Protein AF-A0A0Q9YGP8-F1 (afdb_monomer)

Secondary structure (DSSP, 8-state):
-HHHHHHH-TT-EEESS----TTEEEEEETTTTEEEEEEGGG--HHHHHHHHHHS------------------

Radius of gyration: 15.71 Å; Cα contacts (8 Å, |Δi|>4): 76; chains: 1; bounding box: 33×32×48 Å

Nearest PDB structures (foldseek):
  1yg0-assembly1_A  TM=3.958E-01  e=2.852E+00  Helicobacter pylori 26695
  1kz7-assembly1_A  TM=4.430E-01  e=6.710E+00  Mus musculus
  1kz7-assembly2_C  TM=4.384E-01  e=9.959E+00  Mus musculus

Solvent-accessible surface area (backbone atoms only — not comparable to full-atom values): 4680 Å² total; per-residue (Å²): 115,58,71,62,51,42,71,78,37,72,83,41,46,75,37,82,59,77,75,88,58,82,60,40,51,65,34,61,34,86,86,75,70,30,26,39,31,38,47,46,94,79,48,54,75,64,54,50,53,50,49,49,66,78,35,61,68,79,75,77,67,73,78,73,75,68,78,87,72,72,89,77,135

Mean predicted aligned error: 9.9 Å

Structure (mmCIF, N/CA/C/O backbone):
data_AF-A0A0Q9YGP8-F1
#
_entry.id   AF-A0A0Q9YGP8-F1
#
loop_
_atom_site.group_PDB
_atom_site.id
_atom_site.type_symbol
_atom_site.label_atom_id
_atom_site.label_alt_id
_atom_site.label_comp_id
_atom_site.label_asym_id
_atom_site.label_entity_id
_atom_site.label_seq_id
_atom_site.pdbx_PDB_ins_code
_atom_site.Cartn_x
_atom_site.Cartn_y
_atom_site.Cartn_z
_atom_site.occupancy
_atom_site.B_iso_or_equiv
_atom_site.auth_seq_id
_atom_site.auth_comp_id
_atom_site.auth_asym_id
_atom_site.auth_atom_id
_atom_site.pdbx_PDB_model_num
ATOM 1 N N . MET A 1 1 ? 10.570 -4.578 -2.677 1.00 71.38 1 MET A N 1
ATOM 2 C CA . MET A 1 1 ? 10.083 -3.986 -1.401 1.00 71.38 1 MET A CA 1
ATOM 3 C C . MET A 1 1 ? 8.652 -4.424 -1.087 1.00 71.38 1 MET A C 1
ATOM 5 O O . MET A 1 1 ? 8.331 -4.706 0.066 1.00 71.38 1 MET A O 1
ATOM 9 N N . ILE A 1 2 ? 7.831 -4.577 -2.125 1.00 75.31 2 ILE A N 1
ATOM 10 C CA . ILE A 1 2 ? 6.456 -5.091 -2.091 1.00 75.31 2 ILE A CA 1
ATOM 11 C C . ILE A 1 2 ? 6.260 -6.358 -1.254 1.00 75.31 2 ILE A C 1
ATOM 13 O O . ILE A 1 2 ? 5.271 -6.443 -0.540 1.00 75.31 2 ILE A O 1
ATOM 17 N N . LYS A 1 3 ? 7.199 -7.315 -1.255 1.00 80.19 3 LYS A N 1
ATOM 18 C CA . LYS A 1 3 ? 7.049 -8.569 -0.489 1.00 80.19 3 LYS A CA 1
ATOM 19 C C . LYS A 1 3 ? 6.816 -8.347 1.013 1.00 80.19 3 LYS A C 1
ATOM 21 O O . LYS A 1 3 ? 5.999 -9.045 1.598 1.00 80.19 3 LYS A O 1
ATOM 26 N N . LYS A 1 4 ? 7.486 -7.361 1.627 1.00 83.00 4 LYS A N 1
ATOM 27 C CA . LYS A 1 4 ? 7.264 -7.014 3.045 1.00 83.00 4 LYS A CA 1
ATOM 28 C C . LYS A 1 4 ? 5.923 -6.306 3.253 1.00 83.00 4 LYS A C 1
ATOM 30 O O . LYS A 1 4 ? 5.242 -6.573 4.232 1.00 83.00 4 LYS A O 1
ATOM 35 N N . LEU A 1 5 ? 5.523 -5.441 2.319 1.00 81.94 5 LEU A N 1
ATOM 36 C CA . LEU A 1 5 ? 4.217 -4.775 2.366 1.00 81.94 5 LEU A CA 1
ATOM 37 C C . LEU A 1 5 ? 3.062 -5.768 2.193 1.00 81.94 5 LEU A C 1
ATOM 39 O O . LEU A 1 5 ? 2.077 -5.651 2.905 1.00 81.94 5 LEU A O 1
ATOM 43 N N . LEU A 1 6 ? 3.199 -6.779 1.332 1.00 86.56 6 LEU A N 1
ATOM 44 C CA . LEU A 1 6 ? 2.212 -7.855 1.179 1.00 86.56 6 LEU A CA 1
ATOM 45 C C . LEU A 1 6 ? 2.086 -8.726 2.434 1.00 86.56 6 LEU A C 1
ATOM 47 O O . LEU A 1 6 ? 1.008 -9.227 2.722 1.00 86.56 6 LEU A O 1
ATOM 51 N N . GLN A 1 7 ? 3.167 -8.894 3.201 1.00 88.06 7 GLN A N 1
ATOM 52 C CA . GLN A 1 7 ? 3.099 -9.582 4.494 1.00 88.06 7 GLN A CA 1
ATOM 53 C C . GLN A 1 7 ? 2.326 -8.771 5.543 1.00 88.06 7 GLN A C 1
ATOM 55 O O . GLN A 1 7 ? 1.616 -9.357 6.354 1.00 88.06 7 GLN A O 1
ATOM 60 N N . LEU A 1 8 ? 2.461 -7.441 5.531 1.00 88.31 8 LEU A N 1
ATOM 61 C CA . LEU A 1 8 ? 1.742 -6.544 6.445 1.00 88.31 8 LEU A CA 1
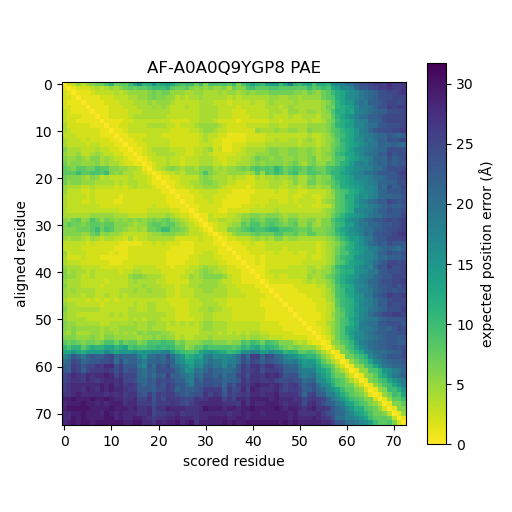ATOM 62 C C . LEU A 1 8 ? 0.285 -6.317 6.014 1.00 88.31 8 LEU A C 1
ATOM 64 O O . LEU A 1 8 ? -0.598 -6.184 6.856 1.00 88.31 8 LEU A O 1
ATOM 68 N N . TYR A 1 9 ? 0.037 -6.306 4.706 1.00 90.31 9 TYR A N 1
ATOM 69 C CA . TYR A 1 9 ? -1.262 -6.068 4.090 1.00 90.31 9 TYR A CA 1
ATOM 70 C C . TYR A 1 9 ? -1.595 -7.225 3.131 1.00 90.31 9 TYR A C 1
ATOM 72 O O . TYR A 1 9 ? -1.452 -7.073 1.917 1.00 90.31 9 TYR A O 1
ATOM 80 N N . PRO A 1 10 ? -2.041 -8.387 3.644 1.00 90.56 10 PRO A N 1
ATOM 81 C CA . PRO A 1 10 ? -2.320 -9.569 2.818 1.00 90.56 10 PRO A CA 1
ATOM 82 C C . PRO A 1 10 ? -3.493 -9.368 1.848 1.00 90.56 10 PRO A C 1
ATOM 84 O O . PRO A 1 10 ? -3.557 -10.030 0.818 1.00 90.56 10 PRO A O 1
ATOM 87 N N . ASP A 1 11 ? -4.383 -8.417 2.148 1.00 91.62 11 ASP A N 1
ATOM 88 C CA . ASP A 1 11 ? -5.509 -8.025 1.291 1.00 91.62 11 ASP A CA 1
ATOM 89 C C . ASP A 1 11 ? -5.096 -7.042 0.173 1.00 91.62 11 ASP A C 1
ATOM 91 O O . ASP A 1 11 ? -5.940 -6.556 -0.583 1.00 91.62 11 ASP A O 1
ATOM 95 N N . ALA A 1 12 ? -3.813 -6.672 0.098 1.00 91.69 12 ALA A N 1
ATOM 96 C CA . ALA A 1 12 ? -3.319 -5.763 -0.923 1.00 91.69 12 ALA A CA 1
ATOM 97 C C . ALA A 1 12 ? -3.192 -6.457 -2.283 1.00 91.69 12 ALA A C 1
ATOM 99 O O . ALA A 1 12 ? -2.826 -7.626 -2.395 1.00 91.69 12 ALA A O 1
ATOM 100 N N . ILE A 1 13 ? -3.449 -5.691 -3.337 1.00 91.50 13 ILE A N 1
ATOM 101 C CA . ILE A 1 13 ? -3.355 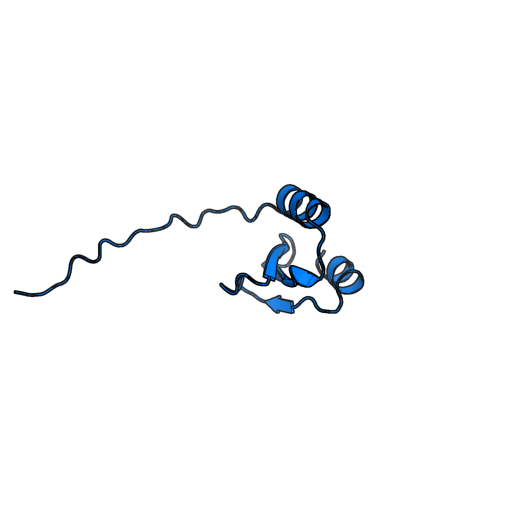-6.146 -4.724 1.00 91.50 13 ILE A CA 1
ATOM 102 C C . ILE A 1 13 ? -2.092 -5.595 -5.376 1.00 91.50 13 ILE A C 1
ATOM 104 O O . ILE A 1 13 ? -1.648 -4.498 -5.044 1.00 91.50 13 ILE A O 1
ATOM 108 N N . THR A 1 14 ? -1.515 -6.322 -6.328 1.00 90.31 14 THR A N 1
ATOM 109 C CA . THR A 1 14 ? -0.374 -5.843 -7.119 1.00 90.31 14 THR A CA 1
ATOM 110 C C . THR A 1 14 ? -0.767 -5.629 -8.574 1.00 90.31 14 THR A C 1
ATOM 112 O O . THR A 1 14 ? -1.718 -6.224 -9.082 1.00 90.31 14 THR A O 1
ATOM 115 N N . GLY A 1 15 ? -0.045 -4.752 -9.265 1.00 88.06 15 GLY A N 1
ATOM 116 C CA . GLY A 1 15 ? -0.283 -4.492 -10.678 1.00 88.06 15 GLY A CA 1
ATOM 117 C C . GLY A 1 15 ? 0.850 -3.722 -11.338 1.00 88.06 15 GLY A C 1
ATOM 118 O O . G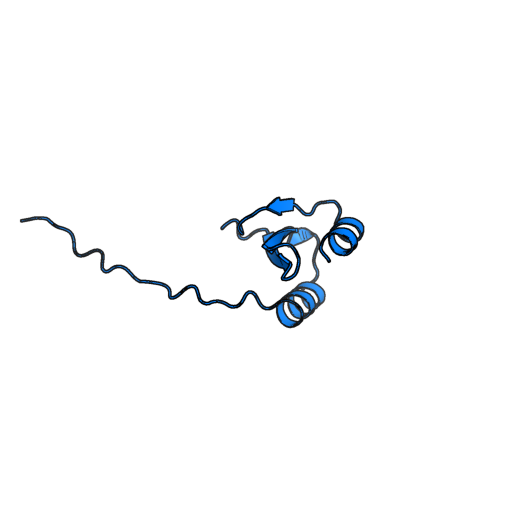LY A 1 15 ? 1.664 -3.086 -10.677 1.00 88.06 15 GLY A O 1
ATOM 119 N N . LEU A 1 16 ? 0.879 -3.750 -12.669 1.00 87.12 16 LEU A N 1
ATOM 120 C CA . LEU A 1 16 ? 1.841 -2.979 -13.472 1.00 87.12 16 LEU A CA 1
ATOM 121 C C . LEU A 1 16 ? 1.479 -1.488 -13.561 1.00 87.12 16 LEU A C 1
ATOM 123 O O . LEU A 1 16 ? 2.274 -0.668 -14.004 1.00 87.12 16 LEU A O 1
ATOM 127 N N . LYS A 1 17 ? 0.258 -1.127 -13.162 1.00 86.69 17 LYS A N 1
ATOM 128 C CA . LYS A 1 17 ? -0.248 0.244 -13.136 1.00 86.69 17 LYS A CA 1
ATOM 129 C C . LYS A 1 17 ? -1.253 0.408 -11.994 1.00 86.69 17 LYS A C 1
ATOM 131 O O . LYS A 1 17 ? -1.956 -0.558 -11.685 1.00 86.69 17 LYS A O 1
ATOM 136 N N . PRO A 1 18 ? -1.356 1.603 -11.391 1.00 85.50 18 PRO A N 1
ATOM 137 C CA . PRO A 1 18 ? -2.365 1.869 -10.379 1.00 85.50 18 PRO A CA 1
ATOM 138 C C . PRO A 1 18 ? -3.766 1.863 -10.998 1.00 85.50 18 PRO A C 1
ATOM 140 O O . PRO A 1 18 ? -3.973 2.341 -12.117 1.00 85.50 18 PRO A O 1
ATOM 143 N N . ASN A 1 19 ? -4.732 1.329 -10.257 1.00 82.75 19 ASN A N 1
ATOM 144 C CA . ASN A 1 19 ? -6.151 1.445 -10.581 1.00 82.75 19 ASN A CA 1
ATOM 145 C C . ASN A 1 19 ? -6.675 2.836 -10.179 1.00 82.75 19 ASN A C 1
ATOM 147 O O . ASN A 1 19 ? -6.171 3.460 -9.247 1.00 82.75 19 ASN A O 1
ATOM 151 N N . THR A 1 20 ? -7.722 3.302 -10.855 1.00 82.31 20 THR A N 1
ATOM 152 C CA . THR A 1 20 ? -8.466 4.521 -10.518 1.00 82.31 20 THR A CA 1
ATOM 153 C C . THR A 1 20 ? -9.470 4.324 -9.379 1.00 82.31 20 THR A C 1
ATOM 155 O O . THR A 1 20 ? -10.133 5.285 -9.000 1.00 82.31 20 THR A O 1
ATOM 158 N N . ASP A 1 21 ? -9.609 3.107 -8.842 1.00 86.69 21 ASP A N 1
ATOM 159 C CA . ASP A 1 21 ? -10.496 2.831 -7.709 1.00 86.69 21 ASP A CA 1
ATOM 160 C C . ASP A 1 21 ? -10.051 3.623 -6.459 1.00 86.69 21 ASP A C 1
ATOM 162 O O . ASP A 1 21 ? -8.956 3.387 -5.932 1.00 86.69 21 ASP A O 1
ATOM 166 N N . PRO A 1 22 ? -10.888 4.551 -5.956 1.00 86.06 22 PRO A N 1
ATOM 167 C CA . PRO A 1 22 ? -10.545 5.399 -4.822 1.00 86.06 22 PRO A CA 1
ATOM 168 C C . PRO A 1 22 ? -10.463 4.638 -3.494 1.00 86.06 22 PRO A C 1
ATOM 170 O O . PRO A 1 22 ? -9.985 5.217 -2.514 1.00 86.06 22 PRO A O 1
ATOM 173 N N . GLN A 1 23 ? -10.915 3.383 -3.431 1.00 91.00 23 GLN A N 1
ATOM 174 C CA . GLN A 1 23 ? -10.848 2.545 -2.232 1.00 91.00 23 GLN A CA 1
ATOM 175 C C . GLN A 1 23 ? -9.439 2.035 -1.938 1.00 91.00 23 GLN A C 1
ATOM 177 O O . GLN A 1 23 ? -9.190 1.564 -0.831 1.00 91.00 23 GLN A O 1
ATOM 182 N N . TYR A 1 24 ? -8.510 2.164 -2.885 1.00 90.75 24 TYR A N 1
ATOM 183 C CA . TYR A 1 24 ? -7.131 1.723 -2.726 1.00 90.75 24 TYR A CA 1
ATOM 184 C C . TYR A 1 24 ? -6.179 2.913 -2.626 1.00 90.75 24 TYR A C 1
ATOM 186 O O . TYR A 1 24 ? -6.320 3.929 -3.311 1.00 90.75 24 TYR A O 1
ATOM 194 N N . THR A 1 25 ? -5.177 2.773 -1.767 1.00 90.50 25 THR A N 1
ATOM 195 C CA . THR A 1 25 ? -3.988 3.621 -1.759 1.00 90.50 25 THR A CA 1
ATOM 196 C C . THR A 1 25 ? -2.904 2.894 -2.536 1.00 90.50 25 THR A C 1
ATOM 198 O O . THR A 1 25 ? -2.467 1.816 -2.134 1.00 90.50 25 THR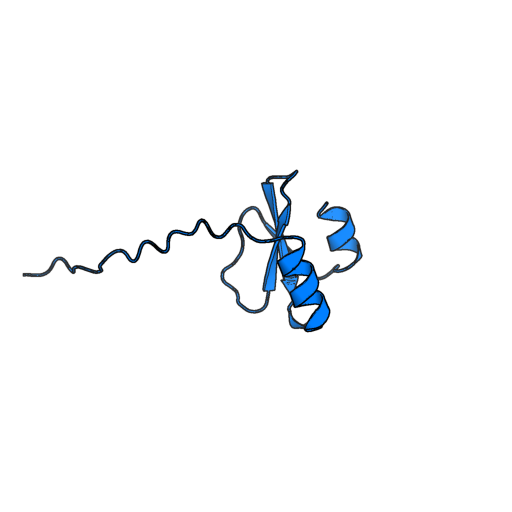 A O 1
ATOM 201 N N . TRP A 1 26 ? -2.491 3.474 -3.659 1.00 90.12 26 TRP A N 1
ATOM 202 C CA . TRP A 1 26 ? -1.470 2.895 -4.523 1.00 90.12 26 TRP A CA 1
ATOM 203 C C . TRP A 1 26 ? -0.082 3.417 -4.167 1.00 90.12 26 TRP A C 1
ATOM 205 O O . TRP A 1 26 ? 0.106 4.619 -4.000 1.00 90.12 26 TRP A O 1
ATOM 215 N N . LEU A 1 27 ? 0.892 2.516 -4.098 1.00 87.94 27 LEU A N 1
ATOM 216 C CA . LEU A 1 27 ? 2.303 2.816 -3.864 1.00 87.94 27 LEU A CA 1
ATOM 217 C C . LEU A 1 27 ? 3.124 2.181 -4.990 1.00 87.94 27 LEU A C 1
ATOM 219 O O . LEU A 1 27 ? 2.798 1.084 -5.449 1.00 87.94 27 LEU A O 1
ATOM 223 N N . LYS A 1 28 ? 4.172 2.870 -5.447 1.00 86.12 28 LYS A N 1
ATOM 224 C CA . LYS A 1 28 ? 5.089 2.355 -6.471 1.00 86.12 28 LYS A CA 1
ATOM 225 C C . LYS A 1 28 ? 6.279 1.661 -5.805 1.00 86.12 28 LYS A C 1
ATOM 227 O O . LYS A 1 28 ? 6.897 2.233 -4.912 1.00 86.12 28 LYS A O 1
ATOM 232 N N . ASP A 1 29 ? 6.624 0.465 -6.267 1.00 82.12 29 ASP A N 1
ATOM 233 C CA . ASP A 1 29 ? 7.926 -0.151 -6.018 1.00 82.12 29 ASP A CA 1
ATOM 234 C C . ASP A 1 29 ? 8.908 0.357 -7.078 1.00 82.12 29 ASP A C 1
ATOM 236 O O . ASP A 1 29 ? 8.776 0.066 -8.268 1.00 82.12 29 ASP A O 1
ATOM 240 N N . GLU A 1 30 ? 9.871 1.174 -6.653 1.00 74.88 30 GLU A N 1
ATOM 241 C CA . GLU A 1 30 ? 10.878 1.742 -7.554 1.00 74.88 30 GLU A CA 1
ATOM 242 C C . GLU A 1 30 ? 11.890 0.700 -8.052 1.00 74.88 30 GLU A C 1
ATOM 244 O O . GLU A 1 30 ? 12.570 0.951 -9.043 1.00 74.88 30 GLU A O 1
ATOM 249 N N . ILE A 1 31 ? 11.984 -0.465 -7.399 1.00 79.44 31 ILE A N 1
ATOM 250 C CA . ILE A 1 31 ? 12.939 -1.521 -7.754 1.00 79.44 31 ILE A CA 1
ATOM 251 C C . ILE A 1 31 ? 12.356 -2.428 -8.841 1.00 79.44 31 ILE A C 1
ATOM 253 O O . ILE A 1 31 ? 13.050 -2.775 -9.791 1.00 79.44 31 ILE A O 1
ATOM 257 N N . GLU A 1 32 ? 11.086 -2.815 -8.703 1.00 78.56 32 GLU A N 1
ATOM 258 C CA . GLU A 1 32 ? 10.437 -3.809 -9.576 1.00 78.56 32 GLU A CA 1
ATOM 259 C C . GLU A 1 32 ? 9.479 -3.191 -10.616 1.00 78.56 32 GLU A C 1
ATOM 261 O O . GLU A 1 32 ? 8.710 -3.920 -11.235 1.00 78.56 32 GLU A O 1
ATOM 266 N N . ASP A 1 33 ? 9.498 -1.860 -10.786 1.00 81.44 33 ASP A N 1
ATOM 267 C CA . ASP A 1 33 ? 8.593 -1.074 -11.652 1.00 81.44 33 ASP A CA 1
ATOM 268 C C . ASP A 1 33 ? 7.126 -1.542 -11.591 1.00 81.44 33 ASP A C 1
ATOM 270 O O . ASP A 1 33 ? 6.417 -1.660 -12.590 1.00 81.44 33 ASP A O 1
ATOM 274 N N . SER A 1 34 ? 6.671 -1.840 -10.377 1.00 86.81 34 SER A N 1
ATOM 275 C CA . SER A 1 34 ? 5.345 -2.380 -10.100 1.00 86.81 34 SER A CA 1
ATOM 276 C C . SER A 1 34 ? 4.648 -1.564 -9.020 1.00 86.81 34 SER A C 1
ATOM 278 O O . SER A 1 34 ? 5.237 -0.697 -8.374 1.00 86.81 34 SER A O 1
ATOM 280 N N . TYR A 1 35 ? 3.352 -1.798 -8.855 1.00 89.62 35 TYR A N 1
ATOM 281 C CA . TYR A 1 35 ? 2.505 -1.067 -7.928 1.00 89.62 35 TYR A CA 1
ATOM 282 C C . TYR A 1 35 ? 1.809 -2.026 -6.973 1.00 89.62 35 TYR A C 1
ATOM 284 O O . TYR A 1 35 ? 1.441 -3.141 -7.348 1.00 89.62 35 TYR A O 1
ATOM 292 N N . ILE A 1 36 ? 1.577 -1.554 -5.753 1.00 90.56 36 ILE A N 1
ATOM 293 C CA . ILE A 1 36 ? 0.758 -2.222 -4.745 1.00 90.56 36 ILE A CA 1
ATOM 294 C C . ILE A 1 36 ? -0.389 -1.303 -4.328 1.00 90.56 36 ILE A C 1
ATOM 296 O O . ILE A 1 36 ? -0.175 -0.130 -4.029 1.00 90.56 36 ILE A O 1
ATOM 300 N N . GLY A 1 37 ? -1.607 -1.828 -4.351 1.00 92.25 37 GLY A N 1
ATOM 301 C CA . GLY A 1 37 ? -2.825 -1.165 -3.912 1.00 92.25 37 GLY A CA 1
ATOM 302 C C . GLY A 1 37 ? -3.264 -1.738 -2.574 1.00 92.25 37 GLY A C 1
ATOM 303 O O . GLY A 1 37 ? -3.670 -2.895 -2.504 1.00 92.25 37 GLY A O 1
ATOM 304 N N . ILE A 1 38 ? -3.212 -0.929 -1.519 1.00 92.75 38 ILE A N 1
ATOM 305 C CA . ILE A 1 38 ? -3.660 -1.319 -0.177 1.00 92.75 38 ILE A CA 1
ATOM 306 C C . ILE A 1 38 ? -5.074 -0.764 0.046 1.00 92.75 38 ILE A C 1
ATOM 308 O O . ILE A 1 38 ? -5.276 0.439 -0.155 1.00 92.75 38 ILE A O 1
ATOM 312 N N . PRO A 1 39 ? -6.061 -1.580 0.460 1.00 92.81 39 PRO A N 1
ATOM 313 C CA . PRO A 1 39 ? -7.399 -1.087 0.768 1.00 92.81 39 PRO A CA 1
ATOM 314 C C . PRO A 1 39 ? -7.366 -0.024 1.874 1.00 92.81 39 PRO A C 1
ATOM 316 O O . PRO A 1 39 ? -6.873 -0.272 2.973 1.00 92.81 39 PRO A O 1
ATOM 319 N N . LYS A 1 40 ? -7.957 1.148 1.633 1.00 90.75 40 LYS A N 1
ATOM 320 C CA . LYS A 1 40 ? -8.032 2.243 2.617 1.00 90.75 40 LYS A CA 1
ATOM 321 C C . LYS A 1 40 ? -8.776 1.852 3.886 1.00 90.75 40 LYS A C 1
ATOM 323 O O . LYS A 1 40 ? -8.439 2.343 4.950 1.00 90.75 40 LYS A O 1
ATOM 328 N N . ALA A 1 41 ? -9.745 0.942 3.787 1.00 91.38 41 ALA A N 1
ATOM 329 C CA . ALA A 1 41 ? -10.463 0.412 4.946 1.00 91.38 41 ALA A CA 1
ATOM 330 C C . ALA A 1 41 ? -9.546 -0.313 5.953 1.00 91.38 41 ALA A C 1
ATOM 332 O O . ALA A 1 41 ? -9.939 -0.521 7.097 1.00 91.38 41 ALA A O 1
ATOM 333 N N . LYS A 1 42 ? -8.337 -0.705 5.531 1.00 88.19 42 LYS A N 1
ATOM 334 C CA . LYS A 1 42 ? -7.323 -1.373 6.354 1.00 88.19 42 LYS A CA 1
ATOM 335 C C . LYS A 1 42 ? -6.220 -0.425 6.828 1.00 88.19 42 LYS A C 1
ATOM 337 O O . LYS A 1 42 ? -5.291 -0.884 7.478 1.00 88.19 42 LYS A O 1
ATOM 342 N N . LEU A 1 43 ? -6.306 0.861 6.489 1.00 90.50 43 LEU A N 1
ATOM 343 C CA . LEU A 1 43 ? -5.311 1.865 6.841 1.00 90.50 43 LEU A CA 1
ATOM 344 C C . LEU A 1 43 ? -5.924 2.936 7.738 1.00 90.50 43 LEU A C 1
ATOM 346 O O . LEU A 1 43 ? -6.985 3.496 7.455 1.00 90.50 43 LEU A O 1
ATOM 350 N N . THR A 1 44 ? -5.207 3.282 8.796 1.00 92.81 44 THR A N 1
ATOM 351 C CA . THR A 1 44 ? -5.478 4.485 9.581 1.00 92.81 44 THR A CA 1
ATOM 352 C C . THR A 1 44 ? -5.060 5.7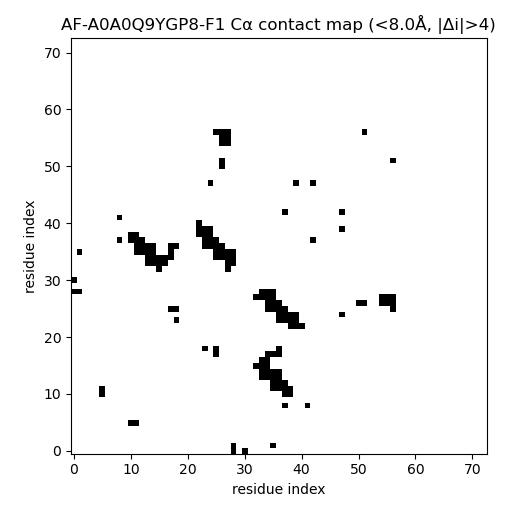44 8.814 1.00 92.81 44 THR A C 1
ATOM 354 O O . THR A 1 44 ? -4.291 5.698 7.851 1.00 92.81 44 THR A O 1
ATOM 357 N N . LYS A 1 45 ? -5.546 6.914 9.247 1.00 89.81 45 LYS A N 1
ATOM 358 C CA . LYS A 1 45 ? -5.133 8.202 8.657 1.00 89.81 45 LYS A CA 1
ATOM 359 C C . LYS A 1 45 ? -3.622 8.433 8.765 1.00 89.81 45 LYS A C 1
ATOM 361 O O . LYS A 1 45 ? -3.021 8.967 7.830 1.00 89.81 45 LYS A O 1
ATOM 366 N N . ASP A 1 46 ? -3.021 7.998 9.867 1.00 92.69 46 ASP A N 1
ATOM 367 C CA . ASP A 1 46 ? -1.590 8.160 10.116 1.00 92.69 46 ASP A CA 1
ATOM 368 C C . ASP A 1 46 ? -0.769 7.246 9.206 1.00 92.69 46 ASP A C 1
ATOM 370 O O . ASP A 1 46 ? 0.197 7.698 8.595 1.00 92.69 46 ASP A O 1
ATOM 374 N N . GLU A 1 47 ? -1.201 5.997 9.009 1.00 90.50 47 GLU A N 1
ATOM 375 C CA . GLU A 1 47 ? -0.563 5.089 8.050 1.00 90.50 47 GLU A CA 1
ATOM 376 C C . GLU A 1 47 ? -0.674 5.601 6.616 1.00 90.50 47 GLU A C 1
ATOM 378 O O . GLU A 1 47 ? 0.309 5.563 5.881 1.00 90.50 47 GLU A O 1
ATOM 383 N N . ILE A 1 48 ? -1.834 6.131 6.210 1.00 88.50 48 ILE A N 1
ATOM 384 C CA . ILE A 1 48 ? -1.984 6.753 4.885 1.00 88.50 48 ILE A CA 1
ATOM 385 C C . ILE A 1 48 ? -0.977 7.896 4.731 1.00 88.50 48 ILE A C 1
ATOM 387 O O . ILE A 1 48 ? -0.284 7.978 3.715 1.00 88.50 48 ILE A O 1
ATOM 391 N N . THR A 1 49 ? -0.870 8.763 5.736 1.00 88.56 49 THR A N 1
ATOM 392 C CA . THR A 1 49 ? 0.047 9.911 5.718 1.00 88.56 49 THR A CA 1
ATOM 393 C C . THR A 1 49 ? 1.504 9.455 5.643 1.00 88.56 49 THR A C 1
ATOM 395 O O . THR A 1 49 ? 2.274 9.946 4.816 1.00 88.56 49 THR A O 1
ATOM 398 N N . LEU A 1 50 ? 1.881 8.462 6.446 1.00 89.00 50 LEU A N 1
ATOM 399 C CA . LEU A 1 50 ? 3.226 7.900 6.459 1.00 89.00 50 LEU A CA 1
ATOM 400 C C . LEU A 1 50 ? 3.574 7.250 5.115 1.00 89.00 50 LEU A C 1
ATOM 402 O O . LEU A 1 50 ? 4.597 7.577 4.518 1.00 89.00 50 LEU A O 1
ATOM 406 N N . LEU A 1 51 ? 2.713 6.367 4.607 1.00 87.06 51 LEU A N 1
ATOM 407 C CA . LEU A 1 51 ? 2.941 5.639 3.357 1.00 87.06 51 LEU A CA 1
ATOM 408 C C . LEU A 1 51 ? 3.029 6.585 2.156 1.00 87.06 51 LEU A C 1
ATOM 410 O O . LEU A 1 51 ? 3.907 6.416 1.316 1.00 87.06 51 LEU A O 1
ATOM 414 N N . THR A 1 52 ? 2.170 7.603 2.085 1.00 82.19 52 THR A N 1
ATOM 415 C CA . THR A 1 52 ? 2.210 8.598 0.997 1.00 82.19 52 THR A CA 1
ATOM 416 C C . THR A 1 52 ? 3.445 9.498 1.056 1.00 82.19 52 THR A C 1
ATOM 418 O O . THR A 1 52 ? 3.919 9.944 0.012 1.00 82.19 52 THR A O 1
ATOM 421 N N . THR A 1 53 ? 4.002 9.717 2.251 1.00 84.19 53 THR A N 1
ATOM 422 C CA . THR A 1 53 ? 5.255 10.461 2.450 1.00 84.19 53 THR A CA 1
ATOM 423 C C . THR A 1 53 ? 6.480 9.625 2.082 1.00 84.19 53 THR A C 1
ATOM 425 O O . THR A 1 53 ? 7.394 10.130 1.434 1.00 84.19 53 THR A O 1
ATOM 428 N N . LEU A 1 54 ? 6.507 8.348 2.478 1.00 83.25 54 LEU A N 1
ATOM 429 C CA . LEU A 1 54 ? 7.622 7.434 2.204 1.00 83.25 54 LEU A CA 1
ATOM 430 C C . LEU A 1 54 ? 7.659 6.968 0.744 1.00 83.25 54 LEU A C 1
ATOM 432 O O . LEU A 1 54 ? 8.735 6.713 0.208 1.00 83.25 54 LEU A O 1
ATOM 436 N N . PHE A 1 55 ? 6.495 6.878 0.099 1.00 80.94 55 PHE A N 1
ATOM 437 C CA . PHE A 1 55 ? 6.345 6.413 -1.279 1.00 80.94 55 PHE A CA 1
ATOM 438 C C . PHE A 1 55 ? 5.551 7.426 -2.106 1.00 80.94 55 PHE A C 1
ATOM 440 O O . PHE A 1 55 ? 4.426 7.142 -2.533 1.00 80.94 55 PHE A O 1
ATOM 447 N N . PRO A 1 56 ? 6.108 8.623 -2.355 1.00 70.50 56 PRO A N 1
ATOM 448 C CA . PRO A 1 56 ? 5.435 9.609 -3.173 1.00 70.50 56 PRO A CA 1
ATOM 449 C C . PRO A 1 56 ? 5.301 9.053 -4.590 1.00 70.50 56 PRO A C 1
ATOM 451 O O . PRO A 1 56 ? 6.287 8.872 -5.310 1.00 70.50 56 PRO A O 1
ATOM 454 N N . LEU A 1 57 ? 4.065 8.807 -5.025 1.00 68.50 57 LEU A N 1
ATOM 455 C CA . LEU A 1 57 ? 3.774 8.599 -6.435 1.00 68.50 57 LEU A CA 1
ATOM 456 C C . LEU A 1 57 ? 4.166 9.897 -7.142 1.00 68.50 57 LEU A C 1
ATOM 458 O O . LEU A 1 57 ? 3.404 10.859 -7.101 1.00 68.50 57 LEU A O 1
ATOM 462 N N . LYS A 1 58 ? 5.369 9.974 -7.730 1.00 59.47 58 LYS A N 1
ATOM 463 C CA . LYS A 1 58 ? 5.800 11.147 -8.502 1.00 59.47 58 LYS A CA 1
ATOM 464 C C . LYS A 1 58 ? 4.743 11.417 -9.563 1.00 59.47 58 LYS A C 1
ATOM 466 O O . LYS A 1 58 ? 4.708 10.772 -10.610 1.00 59.47 58 LYS A O 1
ATOM 471 N N . GLN A 1 59 ? 3.869 12.372 -9.277 1.00 49.00 59 GLN A N 1
ATOM 472 C CA . GLN A 1 59 ? 2.764 12.752 -10.130 1.00 49.00 59 GLN A CA 1
ATOM 473 C C . GLN A 1 59 ? 3.336 13.599 -11.269 1.00 49.00 59 GLN A C 1
ATOM 475 O O . GLN A 1 59 ? 3.165 14.806 -11.340 1.00 49.00 59 GLN A O 1
ATOM 480 N N . ARG A 1 60 ? 4.039 12.949 -12.202 1.00 43.28 60 ARG A N 1
ATOM 481 C CA . ARG A 1 60 ? 4.158 13.431 -13.582 1.00 43.28 60 ARG A CA 1
ATOM 482 C C . ARG A 1 60 ? 2.999 12.900 -14.422 1.00 43.28 60 ARG A C 1
ATOM 484 O O . ARG A 1 60 ? 3.145 12.669 -15.613 1.00 43.28 60 ARG A O 1
ATOM 491 N N . GLN A 1 61 ? 1.816 12.755 -13.834 1.00 46.28 61 GLN A N 1
ATOM 492 C CA . GLN A 1 61 ? 0.608 12.901 -14.628 1.00 46.28 61 GLN A CA 1
ATOM 493 C C . GLN A 1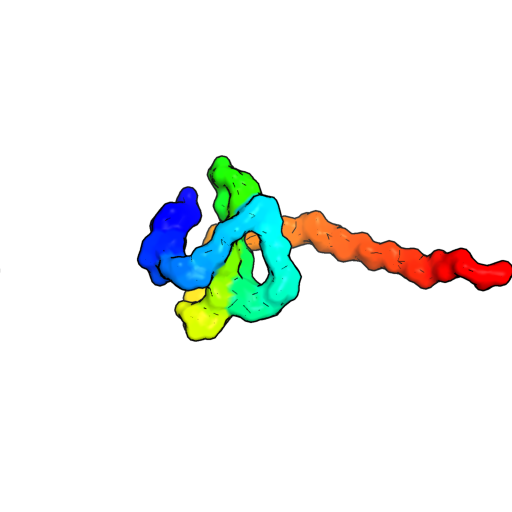 61 ? 0.416 14.399 -14.800 1.00 46.28 61 GLN A C 1
ATOM 495 O O . GLN A 1 61 ? -0.277 15.060 -14.032 1.00 46.28 61 GLN A O 1
ATOM 500 N N . LYS A 1 62 ? 1.092 14.942 -15.820 1.00 38.62 62 LYS A N 1
ATOM 501 C CA . LYS A 1 62 ? 0.602 16.129 -16.508 1.00 38.62 62 LYS A CA 1
ATOM 502 C C . LYS A 1 62 ? -0.838 15.757 -16.839 1.00 38.62 62 LYS A C 1
ATOM 504 O O . LYS A 1 62 ? -1.060 14.900 -17.690 1.00 38.62 62 LYS A O 1
ATOM 509 N N . ILE A 1 63 ? -1.795 16.279 -16.075 1.00 47.69 63 ILE A N 1
ATOM 510 C CA . ILE A 1 63 ? -3.202 16.218 -16.438 1.00 47.69 63 ILE A CA 1
ATOM 511 C C . ILE A 1 63 ? -3.238 17.012 -17.735 1.00 47.69 63 ILE A C 1
ATOM 513 O O . ILE A 1 63 ? -3.339 18.238 -17.730 1.00 47.69 63 ILE A O 1
ATOM 517 N N . VAL A 1 64 ? -3.021 16.327 -18.856 1.00 44.06 64 VAL A N 1
ATOM 518 C CA . VAL A 1 64 ? -3.330 16.862 -20.164 1.00 44.06 64 VAL A CA 1
ATOM 519 C C . VAL A 1 64 ? -4.841 16.914 -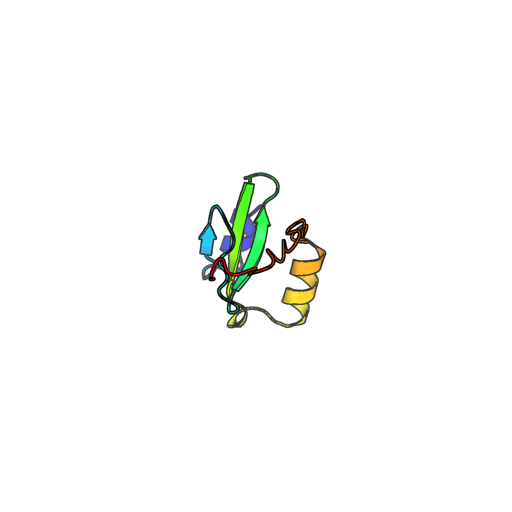20.128 1.00 44.06 64 VAL A C 1
ATOM 521 O O . VAL A 1 64 ? -5.527 15.942 -20.428 1.00 44.06 64 VAL A O 1
ATOM 524 N N . ARG A 1 65 ? -5.362 18.047 -19.654 1.00 49.25 65 ARG A N 1
ATOM 525 C CA . ARG A 1 65 ? -6.682 18.506 -20.041 1.00 49.25 65 ARG A CA 1
ATOM 526 C C . ARG A 1 65 ? -6.586 18.628 -21.554 1.00 49.25 65 ARG A C 1
ATOM 528 O O . ARG A 1 65 ? -6.146 19.654 -22.061 1.00 49.25 65 ARG A O 1
ATOM 535 N N . ALA A 1 66 ? -6.863 17.539 -22.264 1.00 51.03 66 ALA A N 1
ATOM 536 C CA . ALA A 1 66 ? -7.186 17.639 -23.666 1.00 51.03 66 ALA A CA 1
ATOM 537 C C . ALA A 1 66 ? 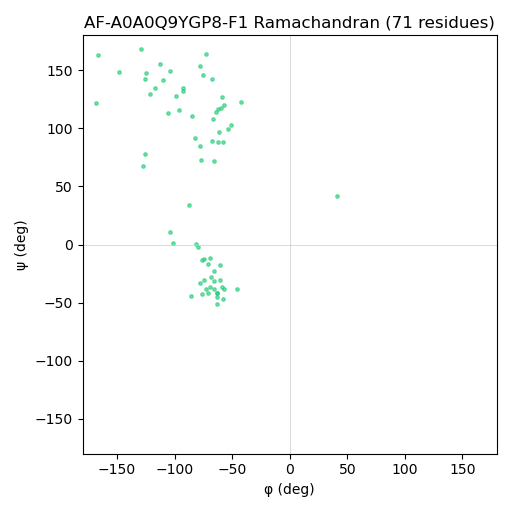-8.387 18.590 -23.704 1.00 51.03 66 ALA A C 1
ATOM 539 O O . ALA A 1 66 ? -9.380 18.311 -23.019 1.00 51.03 66 ALA A O 1
ATOM 540 N N . PRO A 1 67 ? -8.309 19.744 -24.383 1.00 44.94 67 PRO A N 1
ATOM 541 C CA . PRO A 1 67 ? -9.527 20.464 -24.667 1.00 44.94 67 PRO A CA 1
ATOM 542 C C . PRO A 1 67 ? -10.383 19.502 -25.491 1.00 44.94 67 PRO A C 1
ATOM 544 O O . PRO A 1 67 ? -9.988 19.081 -26.577 1.00 44.94 67 PRO A O 1
ATOM 547 N N . LEU A 1 68 ? -11.540 19.124 -24.952 1.00 55.78 68 LEU A N 1
ATOM 548 C CA . LEU A 1 68 ? -12.658 18.634 -25.747 1.00 55.78 68 LEU A CA 1
ATOM 549 C C . LEU A 1 68 ? -13.127 19.813 -26.609 1.00 55.78 68 LEU A C 1
ATOM 551 O O . LEU A 1 68 ? -14.148 20.433 -26.337 1.00 55.78 68 LEU A O 1
ATOM 555 N N . ALA A 1 69 ? -12.332 20.183 -27.611 1.00 48.78 69 ALA A N 1
ATOM 556 C CA . ALA A 1 69 ? -12.826 20.940 -28.739 1.00 48.78 69 ALA A CA 1
ATOM 557 C C . ALA A 1 69 ? -13.446 19.903 -29.670 1.00 48.78 69 ALA A C 1
ATOM 559 O O . ALA A 1 69 ? -12.759 19.241 -30.448 1.00 48.78 69 ALA A O 1
ATOM 560 N N . CYS A 1 70 ? -14.747 19.699 -29.472 1.00 43.47 70 CYS A N 1
ATOM 561 C CA . CYS A 1 70 ? -15.616 19.005 -30.399 1.00 43.47 70 CYS A CA 1
ATOM 562 C C . CYS A 1 70 ? -15.303 19.445 -31.830 1.00 43.47 70 CYS A C 1
ATOM 564 O O . CYS A 1 70 ? -15.416 20.622 -32.166 1.00 43.47 70 CYS A O 1
ATOM 566 N N . ALA A 1 71 ? -14.971 18.478 -32.678 1.00 55.03 71 ALA A N 1
ATOM 567 C CA . ALA A 1 71 ? -15.332 18.565 -34.077 1.00 55.03 71 ALA A CA 1
ATOM 568 C C . ALA A 1 71 ? -16.861 18.478 -34.146 1.00 55.03 71 ALA A C 1
ATOM 570 O O . ALA A 1 71 ? -17.407 17.413 -33.867 1.00 55.03 71 ALA A O 1
ATOM 571 N N . LEU A 1 72 ? -17.545 19.581 -34.452 1.00 50.41 72 LEU A N 1
ATOM 572 C CA . LEU A 1 72 ? -18.868 19.558 -35.079 1.00 50.41 72 LEU A CA 1
ATOM 573 C C . LEU A 1 72 ? -19.269 20.959 -35.563 1.00 50.41 72 LEU A C 1
ATOM 575 O O . LEU A 1 72 ? -19.408 21.870 -34.748 1.00 50.41 72 LEU A O 1
ATOM 579 N N . LEU A 1 73 ? -19.526 21.003 -36.879 1.00 45.72 73 LEU A N 1
ATOM 580 C CA . LEU A 1 73 ? -20.084 22.056 -37.744 1.00 45.72 73 LEU A CA 1
ATOM 5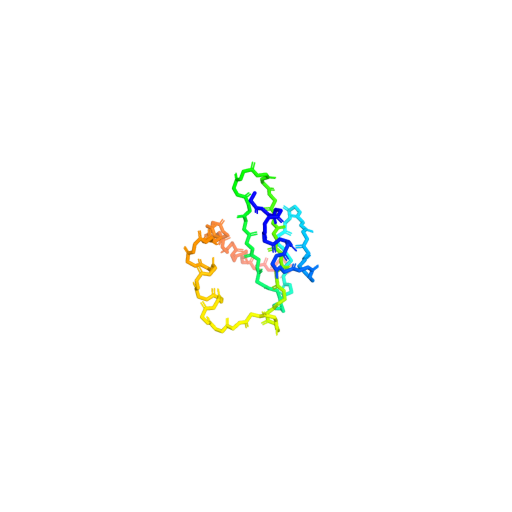81 C C . LEU A 1 73 ? -19.101 23.099 -38.289 1.00 45.72 73 LEU A C 1
ATOM 583 O O . LEU A 1 73 ? -18.798 24.092 -37.598 1.00 45.72 73 LEU A O 1
#

pLDDT: mean 77.89, std 16.66, range [38.62, 92.81]

Organism: NCBI:txid217031

Sequence (73 aa):
MIKKLLQLYPDAITGLKPNTDPQYTWLKDEIEDSYIGIPKAKLTKDEITLLTTLFPLKQRQKIVRAPLACALL

Foldseek 3Di:
DVVVVCVVAVVKDKALDDDPPPQWDWFADPVPSIIITGGCVPDDPVRSVVRCVVGPPPPPPPVPPPPPPDPDD